Protein AF-A0A3M8HCT3-F1 (afdb_monomer)

Organism: NCBI:txid1368476

Mean predicted aligned error: 6.1 Å

Radius of gyration: 12.38 Å; Cα contacts (8 Å, |Δi|>4): 88; chains: 1; bounding box: 29×22×31 Å

pLDDT: mean 86.38, std 16.2, range [32.31, 98.19]

Sequence (73 aa):
MLSQMNLYEVLGLESDPVYKKINGLKENEEVKIESFNIRKTDKFYEVENEELHEGFKTKEKCYFFISSKLQTV

Foldseek 3Di:
DPPPDDPVNVVVLVVDPLSVVLVPADAQDWDDDPQWIWHHHPAWTWIDHPPDIDTHRDSVVVSVVVCVVVVPD

Structure (mmCIF, N/CA/C/O backbone):
data_AF-A0A3M8HCT3-F1
#
_entry.id   AF-A0A3M8HCT3-F1
#
loop_
_atom_site.group_PDB
_atom_site.id
_atom_site.type_symbol
_atom_site.label_atom_id
_atom_site.label_alt_id
_atom_site.label_comp_id
_atom_site.label_asym_id
_atom_site.label_entity_id
_atom_site.label_seq_id
_atom_site.p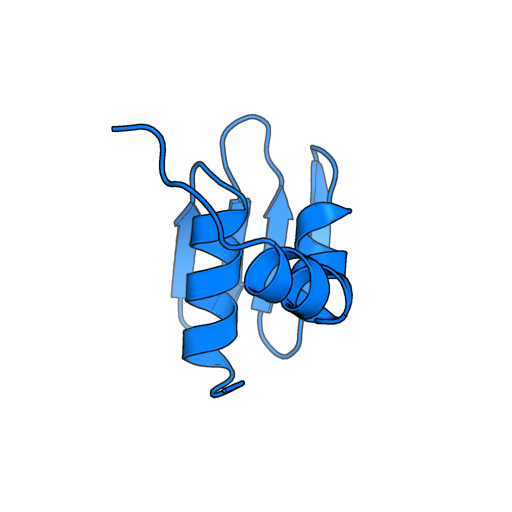dbx_PDB_ins_code
_atom_site.Cartn_x
_atom_site.Cartn_y
_atom_site.Cartn_z
_atom_site.occupancy
_atom_site.B_iso_or_equiv
_atom_site.auth_seq_id
_atom_site.auth_comp_id
_atom_site.auth_asym_id
_atom_site.auth_atom_id
_atom_site.pdbx_PDB_model_num
ATOM 1 N N . MET A 1 1 ? -14.577 11.668 -15.461 1.00 32.31 1 MET A N 1
ATOM 2 C CA . MET A 1 1 ? -14.145 10.702 -16.492 1.00 32.31 1 MET A CA 1
ATOM 3 C C . MET A 1 1 ? -13.879 9.381 -15.797 1.00 32.31 1 MET A C 1
ATOM 5 O O . MET A 1 1 ? -13.034 9.350 -14.914 1.0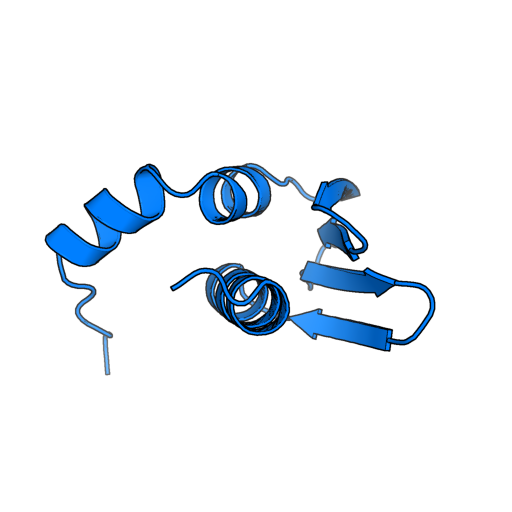0 32.31 1 MET A O 1
ATOM 9 N N . LEU A 1 2 ? -14.651 8.340 -16.113 1.00 42.47 2 LEU A N 1
ATOM 10 C CA . LEU A 1 2 ? -14.367 6.979 -15.655 1.00 42.47 2 LEU A CA 1
ATOM 11 C C . LEU A 1 2 ? -13.121 6.511 -16.410 1.00 42.47 2 LEU A C 1
ATOM 13 O O . LEU A 1 2 ? -13.159 6.399 -17.632 1.00 42.47 2 LEU A O 1
ATOM 17 N N . SER A 1 3 ? -12.013 6.328 -15.694 1.00 50.12 3 SER A N 1
ATOM 18 C CA . SER A 1 3 ? -10.800 5.737 -16.256 1.00 50.12 3 SER A CA 1
ATOM 19 C C . SER A 1 3 ? -11.143 4.318 -16.704 1.00 50.12 3 SER A C 1
ATOM 21 O O . SER A 1 3 ? -11.391 3.459 -15.860 1.00 50.12 3 SER A O 1
ATOM 23 N N . GLN A 1 4 ? -11.226 4.076 -18.013 1.00 55.22 4 GLN A N 1
ATOM 24 C CA . GLN A 1 4 ? -11.316 2.717 -18.536 1.00 55.22 4 GLN A CA 1
ATOM 25 C C . GLN A 1 4 ? -9.947 2.067 -18.350 1.00 55.22 4 GLN A C 1
ATOM 27 O O . GLN A 1 4 ? -9.034 2.302 -19.134 1.00 55.22 4 GLN A O 1
ATOM 32 N N . MET A 1 5 ? -9.798 1.306 -17.269 1.00 59.25 5 MET A N 1
ATOM 33 C CA . MET A 1 5 ? -8.635 0.448 -17.062 1.00 59.25 5 MET A CA 1
ATOM 34 C C . MET A 1 5 ? -8.681 -0.656 -18.119 1.00 59.25 5 MET A C 1
ATOM 36 O O . MET A 1 5 ? -9.718 -1.308 -18.283 1.00 59.25 5 MET A O 1
ATOM 40 N N . ASN A 1 6 ? -7.604 -0.836 -18.878 1.00 66.81 6 ASN A N 1
ATOM 41 C CA . ASN A 1 6 ? -7.563 -1.874 -19.898 1.00 66.81 6 ASN A CA 1
ATOM 42 C C . ASN A 1 6 ? -7.566 -3.249 -19.206 1.00 66.81 6 ASN A C 1
ATOM 44 O O . ASN A 1 6 ? -6.834 -3.462 -18.243 1.00 66.81 6 ASN A O 1
ATOM 48 N N . LEU A 1 7 ? -8.372 -4.201 -19.686 1.00 58.97 7 LEU A N 1
ATOM 49 C CA . LEU A 1 7 ? -8.439 -5.548 -19.104 1.00 58.97 7 LEU A CA 1
ATOM 50 C C . LEU A 1 7 ? -7.055 -6.220 -19.023 1.00 58.97 7 LEU A C 1
ATOM 52 O O . LEU A 1 7 ? -6.771 -6.913 -18.050 1.00 58.97 7 LEU A O 1
ATOM 56 N N . TYR A 1 8 ? -6.178 -5.983 -20.002 1.00 58.19 8 TYR A N 1
ATOM 57 C CA . TYR A 1 8 ? -4.808 -6.501 -19.984 1.00 58.19 8 TYR A CA 1
ATOM 58 C C . TYR A 1 8 ? -3.950 -5.864 -18.883 1.00 58.19 8 TYR A C 1
ATOM 60 O O . TYR A 1 8 ? -3.146 -6.560 -18.269 1.00 58.19 8 TYR A O 1
ATOM 68 N N . GLU A 1 9 ? 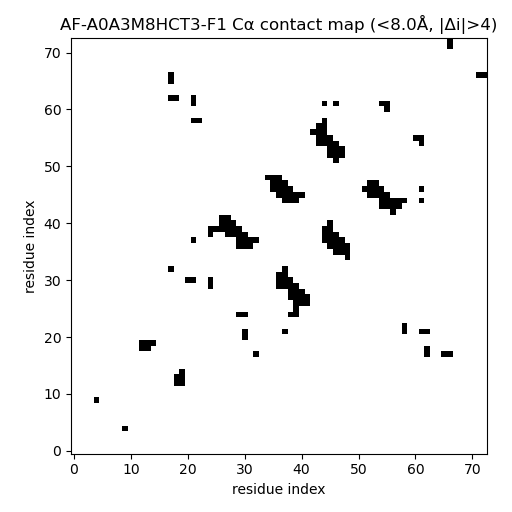-4.151 -4.575 -18.588 1.00 63.56 9 GLU A N 1
ATOM 69 C CA . GLU A 1 9 ? -3.481 -3.899 -17.469 1.00 63.56 9 GLU A CA 1
ATOM 70 C C . GLU A 1 9 ? -3.947 -4.490 -16.138 1.00 63.56 9 GLU A C 1
ATOM 72 O O . GLU A 1 9 ? -3.126 -4.785 -15.279 1.00 63.56 9 GLU A O 1
ATOM 77 N N . VAL A 1 10 ? -5.249 -4.755 -15.991 1.00 63.72 10 VAL A N 1
ATOM 78 C CA . VAL A 1 10 ? -5.802 -5.393 -14.786 1.00 63.72 10 VAL A CA 1
ATOM 79 C C . VAL A 1 10 ? -5.227 -6.799 -14.587 1.00 63.72 10 VAL A C 1
ATOM 81 O O . VAL A 1 10 ? -4.805 -7.134 -13.483 1.00 63.72 10 VAL A O 1
ATOM 84 N N . LEU A 1 11 ? -5.152 -7.614 -15.644 1.00 65.06 11 LEU A N 1
ATOM 85 C CA . LEU A 1 11 ? -4.566 -8.959 -15.566 1.00 65.06 11 LEU A CA 1
ATOM 86 C C . LEU A 1 11 ? -3.065 -8.926 -15.238 1.00 65.06 11 LEU A C 1
ATOM 88 O O . LEU A 1 11 ? -2.587 -9.783 -14.495 1.00 65.06 11 LEU A O 1
ATOM 92 N N . GLY A 1 12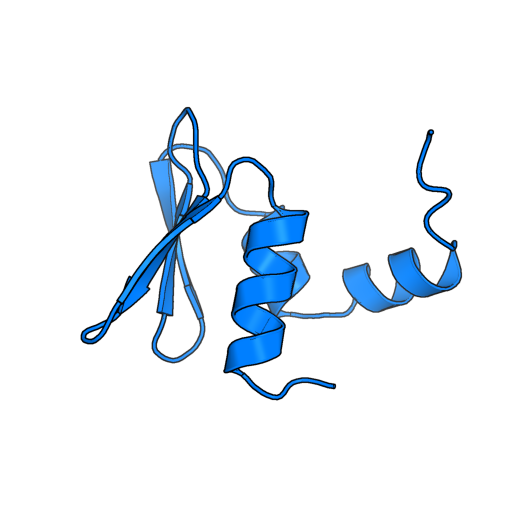 ? -2.332 -7.936 -15.756 1.00 70.88 12 GLY A N 1
ATOM 93 C CA . GLY A 1 12 ? -0.929 -7.707 -15.410 1.00 70.88 12 GLY A CA 1
ATOM 94 C C . GLY A 1 12 ? -0.750 -7.322 -13.939 1.00 70.88 12 GLY A C 1
ATOM 95 O O . GLY A 1 12 ? 0.068 -7.924 -13.243 1.00 70.88 12 GLY A O 1
ATOM 96 N N . LEU A 1 13 ? -1.570 -6.397 -13.433 1.00 74.56 13 LEU A N 1
ATOM 97 C CA . LEU A 1 13 ? -1.550 -5.957 -12.033 1.00 74.56 13 LEU A CA 1
ATOM 98 C C . LEU A 1 13 ? -1.857 -7.098 -11.058 1.00 74.56 13 LEU A C 1
ATOM 100 O O . LEU A 1 13 ? -1.167 -7.260 -10.057 1.00 74.56 13 LEU A O 1
ATOM 104 N N . GLU A 1 14 ? -2.827 -7.953 -11.378 1.00 77.94 14 GLU A N 1
ATOM 105 C CA . GLU A 1 14 ? -3.153 -9.142 -10.578 1.00 77.94 14 GLU A CA 1
ATOM 106 C C . GLU A 1 14 ? -2.039 -10.204 -10.579 1.00 77.94 14 GLU A C 1
ATOM 108 O O . GLU A 1 14 ? -2.148 -11.209 -9.880 1.00 77.94 14 GLU A O 1
ATOM 113 N N . SER A 1 15 ? -0.953 -10.024 -11.334 1.00 83.44 15 SER A N 1
ATOM 114 C CA . SER A 1 15 ? 0.250 -10.861 -11.244 1.00 83.44 15 SER A CA 1
ATOM 115 C C . SER A 1 15 ? 1.391 -10.198 -10.467 1.00 83.44 15 SER A C 1
ATOM 117 O O . SER A 1 15 ? 2.240 -10.912 -9.929 1.00 83.44 15 SER A O 1
ATOM 119 N N . ASP A 1 16 ? 1.361 -8.871 -10.322 1.00 88.19 16 ASP A N 1
ATOM 120 C CA . ASP A 1 16 ? 2.386 -8.078 -9.650 1.00 88.19 16 ASP A CA 1
ATOM 121 C C . ASP A 1 16 ? 2.376 -8.342 -8.124 1.00 88.19 16 ASP A C 1
ATOM 123 O O . ASP A 1 16 ? 1.367 -8.108 -7.442 1.00 88.19 16 ASP A O 1
ATOM 127 N N . PRO A 1 17 ? 3.488 -8.834 -7.542 1.00 90.25 17 PRO A N 1
ATOM 128 C CA . PRO A 1 17 ? 3.577 -9.113 -6.110 1.00 90.25 17 PRO A CA 1
ATOM 129 C C . PRO A 1 17 ? 3.376 -7.883 -5.212 1.00 90.25 17 PRO A C 1
ATOM 131 O O . PRO A 1 17 ? 2.831 -8.018 -4.114 1.00 90.25 17 PRO A O 1
ATOM 134 N N . VAL A 1 18 ? 3.808 -6.697 -5.647 1.00 92.06 18 VAL A N 1
ATOM 135 C CA . VAL A 1 18 ? 3.616 -5.428 -4.930 1.00 92.06 18 VAL A CA 1
ATOM 136 C C . VAL A 1 18 ? 2.138 -5.070 -4.941 1.00 92.06 18 VAL A C 1
ATOM 138 O O . VAL A 1 18 ? 1.566 -4.804 -3.880 1.00 92.06 18 VAL A O 1
ATOM 141 N N . TYR A 1 19 ? 1.500 -5.136 -6.112 1.00 92.50 19 TYR A N 1
ATOM 142 C CA . TYR A 1 19 ? 0.070 -4.858 -6.236 1.00 92.50 19 TYR A CA 1
ATOM 143 C C . TYR A 1 19 ? -0.752 -5.792 -5.346 1.00 92.50 19 TYR A C 1
ATOM 145 O O . TYR A 1 19 ? -1.582 -5.321 -4.572 1.00 92.50 19 TYR A O 1
ATOM 153 N N . LYS A 1 20 ? -0.469 -7.102 -5.363 1.00 92.69 20 LYS A N 1
ATOM 154 C CA . LYS A 1 20 ? -1.146 -8.087 -4.501 1.00 92.69 20 LYS A CA 1
ATOM 155 C C . LYS A 1 20 ? -1.037 -7.755 -3.021 1.00 92.69 20 LYS A C 1
ATOM 157 O O . LYS A 1 20 ? -2.038 -7.821 -2.310 1.00 92.69 20 LYS A O 1
ATOM 162 N N . LYS A 1 21 ? 0.162 -7.398 -2.554 1.00 94.25 21 LYS A N 1
ATOM 163 C CA . LYS A 1 21 ? 0.393 -7.044 -1.148 1.00 94.25 21 LYS A CA 1
ATOM 164 C C . LYS A 1 21 ? -0.408 -5.809 -0.745 1.00 94.25 21 LYS A C 1
ATOM 166 O O . LYS A 1 21 ? -1.076 -5.838 0.280 1.00 94.25 21 LYS A O 1
ATOM 171 N N . ILE A 1 22 ? -0.393 -4.758 -1.565 1.00 94.12 22 ILE A N 1
ATOM 172 C CA . ILE A 1 22 ? -1.131 -3.516 -1.285 1.00 94.12 22 ILE A CA 1
ATOM 173 C C . ILE A 1 22 ? -2.648 -3.741 -1.382 1.00 94.12 22 ILE A C 1
ATOM 175 O O . ILE A 1 22 ? -3.404 -3.226 -0.561 1.00 94.12 22 ILE A O 1
ATOM 179 N N . ASN A 1 23 ? -3.108 -4.526 -2.360 1.00 92.62 23 ASN A N 1
ATOM 180 C CA . ASN A 1 23 ? -4.524 -4.839 -2.561 1.00 92.62 23 ASN A CA 1
ATOM 181 C C . ASN A 1 23 ? -5.101 -5.700 -1.426 1.00 92.62 23 ASN A C 1
ATOM 183 O O . ASN A 1 23 ? -6.270 -5.549 -1.080 1.00 92.62 23 ASN A O 1
ATOM 187 N N . GLY A 1 24 ? -4.288 -6.583 -0.840 1.00 92.94 24 GLY A N 1
ATOM 188 C CA . GLY A 1 24 ? -4.673 -7.428 0.291 1.00 92.94 24 GLY A CA 1
ATOM 189 C C . GLY A 1 24 ? -4.610 -6.748 1.662 1.00 92.94 24 GLY A C 1
ATOM 190 O O . GLY A 1 24 ? -5.072 -7.344 2.632 1.00 92.94 24 GLY A O 1
ATOM 191 N N . LEU A 1 25 ? -4.054 -5.535 1.752 1.00 95.00 25 LEU A N 1
ATOM 192 C CA . LEU A 1 25 ? -3.806 -4.840 3.015 1.00 95.00 25 LEU A CA 1
ATOM 193 C C . LEU A 1 25 ? -5.106 -4.289 3.622 1.00 95.00 25 LEU A C 1
ATOM 195 O O . LEU A 1 25 ? -5.779 -3.450 3.009 1.00 95.00 25 LEU A O 1
ATOM 199 N N . LYS A 1 26 ? -5.459 -4.737 4.831 1.00 96.12 26 LYS A N 1
ATOM 200 C CA . LYS A 1 26 ? -6.665 -4.289 5.546 1.00 96.12 26 LYS A CA 1
ATOM 201 C C . LYS A 1 26 ? -6.364 -3.144 6.499 1.00 96.12 26 LYS A C 1
ATOM 203 O O . LYS A 1 26 ? -5.221 -2.869 6.832 1.00 96.12 26 LYS A O 1
ATOM 208 N N . GLU A 1 27 ? -7.412 -2.460 6.944 1.00 96.00 27 GLU A N 1
ATOM 209 C CA . GLU A 1 27 ? -7.285 -1.362 7.901 1.00 96.00 27 GLU A CA 1
ATOM 210 C C . GLU A 1 27 ? -6.565 -1.799 9.186 1.00 96.00 2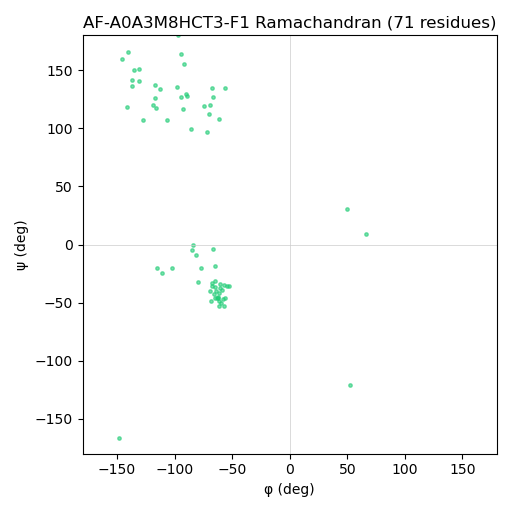7 GLU A C 1
ATOM 212 O O . GLU A 1 27 ? -6.880 -2.837 9.764 1.00 96.00 27 GLU A O 1
ATOM 217 N N . ASN A 1 28 ? -5.620 -0.970 9.628 1.00 95.31 28 ASN A N 1
ATOM 218 C CA . ASN A 1 28 ? -4.691 -1.187 10.736 1.00 95.31 28 ASN A CA 1
ATOM 219 C C . ASN A 1 28 ? -3.671 -2.319 10.523 1.00 95.31 28 ASN A C 1
ATOM 221 O O . ASN A 1 28 ? -2.946 -2.657 11.457 1.00 95.31 28 ASN A O 1
ATOM 225 N N . GLU A 1 29 ? -3.570 -2.878 9.315 1.00 97.62 29 GLU A N 1
ATOM 226 C CA . GLU A 1 29 ? -2.476 -3.773 8.941 1.00 97.62 29 GLU A CA 1
ATOM 227 C C . GLU A 1 29 ? -1.317 -2.999 8.307 1.00 97.62 29 GLU A C 1
ATOM 229 O O . GLU A 1 29 ? -1.479 -1.926 7.711 1.00 97.62 29 GLU A O 1
ATOM 234 N N . GLU A 1 30 ? -0.131 -3.590 8.406 1.00 97.31 30 GLU A N 1
ATOM 235 C CA . GLU A 1 30 ? 1.069 -3.124 7.729 1.00 97.31 30 GLU A CA 1
ATOM 236 C C . GLU A 1 30 ? 1.776 -4.269 7.003 1.00 97.31 30 GLU A C 1
ATOM 238 O O . GLU A 1 30 ? 1.689 -5.438 7.384 1.00 97.31 30 GLU A O 1
ATOM 243 N N . VAL A 1 31 ? 2.468 -3.924 5.923 1.00 96.88 31 VAL A N 1
ATOM 244 C CA . VAL A 1 31 ? 3.265 -4.851 5.129 1.00 96.88 31 VAL A CA 1
ATOM 245 C C . VAL A 1 31 ? 4.591 -4.208 4.770 1.00 96.88 31 VAL A C 1
ATOM 247 O O . VAL A 1 31 ? 4.655 -3.058 4.339 1.00 96.88 31 VAL A O 1
ATOM 250 N N . LYS A 1 32 ? 5.663 -4.990 4.891 1.00 96.56 32 LYS A N 1
ATOM 251 C CA . LYS A 1 32 ? 6.985 -4.589 4.421 1.00 96.56 32 LYS A CA 1
ATOM 252 C C . LYS A 1 32 ? 7.185 -5.004 2.964 1.00 96.56 32 LYS A C 1
ATOM 254 O O . LYS A 1 32 ? 6.997 -6.172 2.599 1.00 96.56 32 LYS A O 1
ATOM 259 N N . ILE A 1 33 ? 7.579 -4.049 2.129 1.00 94.44 33 ILE A N 1
ATOM 260 C CA . ILE A 1 33 ? 7.962 -4.263 0.732 1.00 94.44 33 ILE A CA 1
ATOM 261 C C . ILE A 1 33 ? 9.336 -3.629 0.541 1.00 94.44 33 ILE A C 1
ATOM 263 O O . ILE A 1 33 ? 9.463 -2.408 0.531 1.00 94.44 33 ILE A O 1
ATOM 267 N N . GLU A 1 34 ? 10.363 -4.470 0.407 1.00 92.50 34 GLU A N 1
ATOM 268 C CA . GLU A 1 34 ? 11.765 -4.038 0.374 1.00 92.50 34 GLU A CA 1
ATOM 269 C C . GLU A 1 34 ? 12.113 -3.135 1.576 1.00 92.50 34 GLU A C 1
ATOM 271 O O . GLU A 1 34 ? 11.977 -3.551 2.733 1.00 92.50 3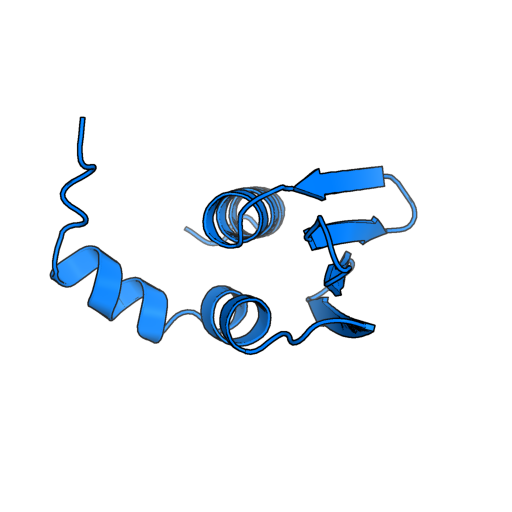4 GLU A O 1
ATOM 276 N N . SER A 1 35 ? 12.552 -1.901 1.317 1.00 94.00 35 SER A N 1
ATOM 277 C CA . SER A 1 35 ? 12.885 -0.894 2.327 1.00 94.00 35 SER A CA 1
ATOM 278 C C . SER A 1 35 ? 11.684 -0.086 2.823 1.00 94.00 35 SER A C 1
ATOM 280 O O . SER A 1 35 ? 11.844 0.700 3.752 1.00 94.00 35 SER A O 1
ATOM 282 N N . PHE A 1 36 ? 10.492 -0.274 2.250 1.00 96.75 36 PHE A N 1
ATOM 283 C CA . PHE A 1 36 ? 9.291 0.471 2.616 1.00 96.75 36 PHE A CA 1
ATOM 284 C C . PHE A 1 36 ? 8.414 -0.317 3.591 1.00 96.75 36 PHE A C 1
ATOM 286 O O . PHE A 1 36 ? 8.140 -1.504 3.390 1.00 96.75 36 PHE A O 1
ATOM 293 N N . ASN A 1 37 ? 7.926 0.365 4.622 1.00 97.81 37 ASN A N 1
ATOM 294 C CA . ASN A 1 37 ? 6.789 -0.068 5.419 1.00 97.81 37 ASN A CA 1
ATOM 295 C C . ASN A 1 37 ? 5.525 0.592 4.861 1.00 97.81 37 ASN A C 1
ATOM 297 O O . ASN A 1 37 ? 5.490 1.810 4.694 1.00 97.81 37 ASN A O 1
ATOM 301 N N . ILE A 1 38 ? 4.503 -0.203 4.545 1.00 97.88 38 ILE A N 1
ATOM 302 C CA . ILE A 1 38 ? 3.219 0.297 4.053 1.00 97.88 38 ILE A CA 1
ATOM 303 C C . ILE A 1 38 ? 2.146 -0.052 5.070 1.00 97.88 38 ILE A C 1
ATOM 305 O O . ILE A 1 38 ? 1.866 -1.230 5.284 1.00 97.88 38 ILE A O 1
ATOM 309 N N . ARG A 1 39 ? 1.504 0.959 5.652 1.00 98.19 39 ARG A N 1
ATOM 310 C CA . ARG A 1 39 ? 0.414 0.800 6.616 1.00 98.19 39 ARG A CA 1
ATOM 311 C C . ARG A 1 39 ? -0.899 1.291 6.029 1.00 98.19 39 ARG A C 1
ATOM 313 O O . ARG A 1 39 ? -0.978 2.387 5.477 1.00 98.19 39 ARG A O 1
ATOM 320 N N . LYS A 1 40 ? -1.964 0.509 6.177 1.00 97.94 40 LYS A N 1
ATOM 321 C CA . LYS A 1 40 ? -3.320 0.968 5.869 1.00 97.94 40 LYS A CA 1
ATOM 322 C C . LYS A 1 40 ? -3.949 1.526 7.140 1.00 97.94 40 LYS A C 1
ATOM 324 O O . LYS A 1 40 ? -4.207 0.785 8.077 1.00 97.94 40 LYS A O 1
ATOM 329 N N . THR A 1 41 ? -4.271 2.811 7.152 1.00 96.38 41 THR A N 1
ATOM 330 C CA . THR A 1 41 ? -5.093 3.437 8.204 1.00 96.38 41 THR A CA 1
ATOM 331 C C . THR A 1 41 ? -6.550 3.544 7.757 1.00 96.38 41 THR A C 1
ATOM 333 O O . THR A 1 41 ? -6.879 3.169 6.630 1.00 96.38 41 THR A O 1
ATOM 336 N N . ASP A 1 42 ? -7.438 4.086 8.589 1.00 95.62 42 ASP A N 1
ATOM 337 C CA . ASP A 1 42 ? -8.834 4.379 8.220 1.00 95.62 42 ASP A CA 1
ATOM 338 C C . ASP A 1 42 ? -8.932 5.226 6.933 1.00 95.62 42 ASP A C 1
ATOM 340 O O . ASP A 1 42 ? -9.804 5.033 6.084 1.00 95.62 42 ASP A O 1
ATOM 344 N N . LYS A 1 43 ? -7.980 6.144 6.741 1.00 94.75 43 LYS A N 1
ATOM 345 C CA . LYS A 1 43 ? -8.036 7.186 5.707 1.00 94.75 43 LYS A CA 1
ATOM 346 C C . LYS A 1 43 ? -6.966 7.093 4.637 1.00 94.75 43 LYS A C 1
ATOM 348 O O . LYS A 1 43 ? -7.144 7.722 3.589 1.00 94.75 43 LYS A O 1
ATOM 353 N N . PHE A 1 44 ? -5.867 6.395 4.895 1.00 97.31 44 PHE A N 1
ATOM 354 C CA . PHE A 1 44 ? -4.689 6.443 4.038 1.00 97.31 44 PHE A CA 1
ATOM 355 C C . PHE A 1 44 ? -4.030 5.075 3.860 1.00 97.31 44 PHE A C 1
ATOM 357 O O . PHE A 1 44 ? -4.338 4.104 4.551 1.00 97.31 44 PHE A O 1
ATOM 364 N N . TYR A 1 45 ? -3.161 5.027 2.861 1.00 98.12 45 TYR A N 1
ATOM 365 C CA . TYR A 1 45 ? -2.047 4.105 2.733 1.00 98.12 45 TYR A CA 1
ATOM 366 C C . TYR A 1 45 ? -0.797 4.935 3.008 1.00 98.12 45 TYR A C 1
ATOM 368 O O . TYR A 1 45 ? -0.458 5.812 2.212 1.00 98.12 45 TYR A O 1
ATOM 376 N N . GLU A 1 46 ? -0.187 4.724 4.160 1.00 98.06 46 GLU A N 1
ATOM 377 C CA . GLU A 1 46 ? 1.033 5.398 4.591 1.00 98.06 46 GLU A CA 1
ATOM 378 C C . GLU A 1 46 ? 2.221 4.567 4.128 1.00 98.06 46 GLU A C 1
ATOM 380 O O . GLU A 1 46 ? 2.236 3.354 4.318 1.00 98.06 46 GLU A O 1
ATOM 385 N N . VAL A 1 47 ? 3.181 5.209 3.474 1.00 97.88 47 VAL A N 1
ATOM 386 C CA . VAL A 1 47 ? 4.425 4.609 3.003 1.00 97.88 47 VAL A CA 1
ATOM 387 C C . VAL A 1 47 ? 5.56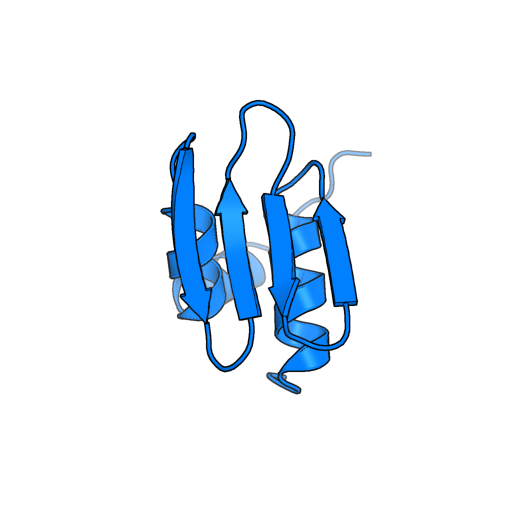4 5.322 3.703 1.00 97.88 47 VAL A C 1
ATOM 389 O O . VAL A 1 47 ? 5.736 6.525 3.520 1.00 97.88 47 VAL A O 1
ATOM 392 N N . GLU A 1 48 ? 6.362 4.586 4.461 1.00 97.50 48 GLU A N 1
ATOM 393 C CA . GLU A 1 48 ? 7.487 5.146 5.203 1.00 97.50 48 GLU A CA 1
ATOM 394 C C . GLU A 1 48 ? 8.749 4.291 5.066 1.00 97.50 48 GLU A C 1
ATOM 396 O O . GLU A 1 48 ? 8.695 3.072 4.883 1.00 97.50 48 GLU A O 1
ATOM 401 N N . ASN A 1 49 ? 9.899 4.947 5.150 1.00 95.44 49 ASN A N 1
ATOM 402 C CA . ASN A 1 49 ? 11.203 4.334 5.373 1.00 95.44 49 ASN A CA 1
ATOM 403 C C . ASN A 1 49 ? 12.080 5.316 6.178 1.00 95.44 49 ASN A C 1
ATOM 405 O O . ASN A 1 49 ? 11.575 6.287 6.736 1.00 95.44 49 ASN A O 1
ATOM 409 N N . GLU A 1 50 ? 13.390 5.079 6.254 1.00 94.44 50 GLU A N 1
ATOM 410 C CA . GLU A 1 50 ? 14.308 5.963 6.993 1.00 94.44 50 GLU A CA 1
ATOM 411 C C . GLU A 1 50 ? 14.434 7.380 6.394 1.00 94.44 50 GLU A C 1
ATOM 413 O O . GLU A 1 50 ? 14.861 8.302 7.084 1.00 94.44 50 GLU A O 1
ATOM 418 N N . GLU A 1 51 ? 14.053 7.572 5.128 1.00 93.12 51 GLU A N 1
ATOM 419 C CA . GLU A 1 51 ? 14.269 8.809 4.368 1.00 93.12 51 GLU A CA 1
ATOM 420 C C . GLU A 1 51 ? 12.977 9.587 4.067 1.00 93.12 51 GLU A C 1
ATOM 422 O O . GLU A 1 51 ? 13.034 10.798 3.840 1.00 93.12 51 GLU A O 1
ATOM 427 N N . LEU A 1 52 ? 11.815 8.926 4.030 1.00 94.50 52 LEU A N 1
ATOM 428 C CA . LEU A 1 52 ? 10.540 9.547 3.663 1.00 94.50 52 LEU A CA 1
ATOM 429 C C . LEU A 1 52 ? 9.340 8.979 4.419 1.00 94.50 52 LEU A C 1
ATOM 431 O O . LEU A 1 52 ? 9.352 7.844 4.890 1.00 94.50 52 LEU A O 1
ATOM 435 N N . HIS A 1 53 ? 8.271 9.775 4.442 1.00 96.81 53 HIS A N 1
ATOM 436 C CA . HIS A 1 53 ? 6.933 9.378 4.866 1.00 96.81 53 HIS A CA 1
ATOM 437 C C . HIS A 1 53 ? 5.908 10.056 3.946 1.00 96.81 53 HIS A C 1
ATOM 439 O O . HIS A 1 53 ? 5.823 11.281 3.911 1.00 96.81 53 HIS A O 1
ATOM 445 N N . GLU A 1 54 ? 5.113 9.270 3.221 1.00 97.69 54 GLU A N 1
ATOM 446 C CA . GLU A 1 54 ? 4.109 9.749 2.264 1.00 97.69 54 GLU A CA 1
ATOM 447 C C . GLU A 1 54 ? 2.749 9.067 2.475 1.00 97.69 54 GLU A C 1
ATOM 449 O O . GLU A 1 54 ? 2.672 7.865 2.722 1.00 97.69 54 GLU A O 1
ATOM 454 N N . GLY A 1 55 ? 1.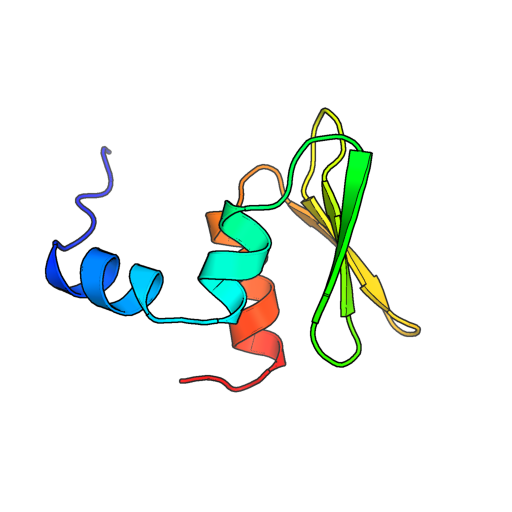655 9.826 2.346 1.00 97.38 55 GLY A N 1
ATOM 455 C CA . GLY A 1 55 ? 0.289 9.338 2.578 1.00 97.38 55 GLY A CA 1
ATOM 456 C C . GLY A 1 55 ? -0.594 9.380 1.328 1.00 97.38 55 GLY A C 1
ATOM 457 O O . GLY A 1 55 ? -0.812 10.436 0.733 1.00 97.38 55 GLY A O 1
ATOM 458 N N . PHE A 1 56 ? -1.197 8.247 0.960 1.00 97.69 56 PHE A N 1
ATOM 459 C CA . PHE A 1 56 ? -2.027 8.111 -0.243 1.00 97.69 56 PHE A CA 1
ATOM 460 C C . PHE A 1 56 ? -3.480 7.764 0.086 1.00 97.69 56 PHE A C 1
ATOM 462 O O . PHE A 1 56 ? -3.767 6.898 0.903 1.00 97.69 56 PHE A O 1
ATOM 469 N N . LYS A 1 57 ? -4.435 8.407 -0.596 1.00 95.38 57 LYS A N 1
ATOM 470 C CA . LYS A 1 57 ? -5.878 8.151 -0.402 1.00 95.38 57 LYS A CA 1
ATOM 471 C C . LYS A 1 57 ? -6.396 6.867 -1.053 1.00 95.38 57 LYS A C 1
ATOM 473 O O . LYS A 1 57 ? -7.468 6.396 -0.695 1.00 95.38 57 LYS A O 1
ATOM 478 N N . THR A 1 58 ? -5.674 6.332 -2.029 1.00 94.50 58 THR A N 1
ATOM 479 C CA . THR A 1 58 ? -6.119 5.216 -2.874 1.00 94.50 58 THR A CA 1
ATOM 480 C C . THR A 1 58 ? -4.973 4.231 -3.055 1.00 94.50 58 THR A C 1
ATOM 482 O O . THR A 1 58 ? -3.835 4.671 -3.258 1.00 94.50 58 THR A O 1
ATOM 485 N N . LYS A 1 59 ? -5.273 2.929 -3.055 1.00 93.50 59 LYS A N 1
ATOM 486 C CA . LYS A 1 59 ? -4.280 1.861 -3.243 1.00 93.50 59 LYS A CA 1
ATOM 487 C C . LYS A 1 59 ? -3.505 1.998 -4.552 1.00 93.50 59 LYS A C 1
ATOM 489 O O . LYS A 1 59 ? -2.309 1.752 -4.566 1.00 93.50 59 LYS A O 1
ATOM 494 N N . GLU A 1 60 ? -4.146 2.474 -5.618 1.00 92.38 60 GLU A N 1
ATOM 495 C CA . GLU A 1 60 ? -3.532 2.644 -6.938 1.00 92.38 60 GLU A CA 1
ATOM 496 C C . GLU A 1 60 ? -2.391 3.662 -6.880 1.00 92.38 60 GLU A C 1
ATOM 498 O O . GLU A 1 60 ? -1.294 3.397 -7.354 1.00 92.38 60 GLU A O 1
ATOM 503 N N . LYS A 1 61 ? -2.616 4.810 -6.229 1.00 94.44 61 LYS A N 1
ATOM 504 C CA . LYS A 1 61 ? -1.572 5.831 -6.035 1.00 94.44 61 LYS A CA 1
ATOM 505 C C . LYS A 1 61 ? -0.420 5.323 -5.170 1.00 94.44 61 LYS A C 1
ATOM 507 O O . LYS A 1 61 ? 0.727 5.615 -5.485 1.00 94.44 61 LYS A O 1
ATOM 512 N N . CYS A 1 62 ? -0.727 4.565 -4.115 1.00 96.12 62 CYS A N 1
ATOM 513 C CA . CYS A 1 62 ? 0.287 3.928 -3.275 1.00 96.12 62 CYS A CA 1
ATOM 514 C C . CYS A 1 62 ? 1.134 2.937 -4.092 1.00 96.12 62 CYS A C 1
ATOM 516 O O . CYS A 1 62 ? 2.357 3.029 -4.085 1.00 96.12 62 CYS A O 1
ATOM 518 N N . TYR A 1 63 ? 0.486 2.063 -4.866 1.00 94.12 63 TYR A N 1
ATOM 519 C CA . TYR A 1 63 ? 1.148 1.123 -5.768 1.00 94.12 63 TYR A CA 1
ATOM 520 C C . TYR A 1 63 ? 2.047 1.836 -6.780 1.00 94.12 63 TYR A C 1
ATOM 522 O O . TYR A 1 63 ? 3.236 1.547 -6.830 1.00 94.12 63 TYR A O 1
ATOM 530 N N . PHE A 1 64 ? 1.527 2.821 -7.521 1.00 92.38 64 PHE A N 1
ATOM 531 C CA . PHE A 1 64 ? 2.329 3.559 -8.501 1.00 92.38 64 PHE A CA 1
ATOM 532 C C . PHE A 1 64 ? 3.536 4.250 -7.866 1.00 92.38 64 PHE A C 1
ATOM 534 O O . PHE A 1 64 ? 4.617 4.252 -8.454 1.00 92.38 64 PHE A O 1
ATOM 541 N N . PHE A 1 65 ? 3.378 4.807 -6.662 1.00 94.44 65 PHE A N 1
ATOM 542 C CA . PHE A 1 65 ? 4.498 5.379 -5.926 1.00 94.44 65 PHE A CA 1
ATOM 543 C C . PHE A 1 65 ? 5.558 4.316 -5.617 1.00 94.44 65 PHE A C 1
ATOM 545 O O . PHE A 1 65 ? 6.712 4.501 -5.998 1.00 94.44 65 PHE A O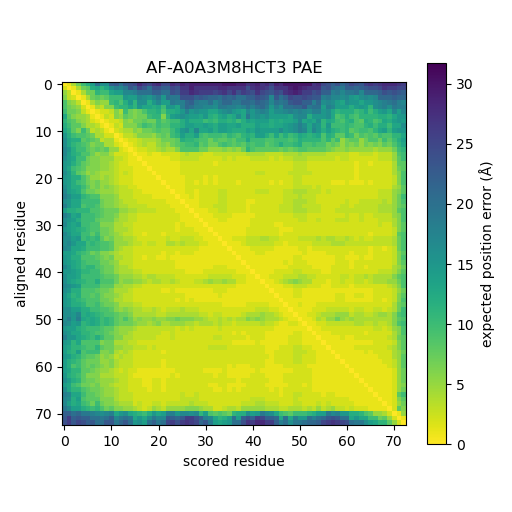 1
ATOM 552 N N . ILE A 1 66 ? 5.177 3.189 -5.007 1.00 93.50 66 ILE A N 1
ATOM 553 C CA . ILE A 1 66 ? 6.113 2.107 -4.664 1.00 93.50 66 ILE A CA 1
ATOM 554 C C . ILE A 1 66 ? 6.801 1.554 -5.917 1.00 93.50 66 ILE A C 1
ATOM 556 O O . ILE A 1 66 ? 8.029 1.516 -5.959 1.00 93.50 66 ILE A O 1
ATOM 560 N N . SER A 1 67 ? 6.052 1.201 -6.963 1.00 91.31 67 SER A N 1
ATOM 561 C CA . SER A 1 67 ? 6.621 0.655 -8.204 1.00 91.31 67 SER A CA 1
ATOM 562 C C . SER A 1 67 ? 7.590 1.633 -8.871 1.00 91.31 67 SER A C 1
ATOM 564 O O . SER A 1 67 ? 8.651 1.224 -9.342 1.00 91.31 67 SER A O 1
ATOM 566 N N . SER A 1 68 ? 7.301 2.943 -8.825 1.00 91.44 68 SER A N 1
ATOM 567 C CA . SER A 1 68 ? 8.226 3.965 -9.337 1.00 91.44 68 SER A CA 1
ATOM 568 C C . SER A 1 68 ? 9.538 4.047 -8.548 1.00 91.44 68 SER A C 1
ATOM 570 O O . SER A 1 68 ? 10.580 4.358 -9.123 1.00 91.44 68 SER A O 1
ATOM 572 N N . LYS A 1 69 ? 9.511 3.757 -7.239 1.00 91.62 69 LYS A N 1
ATOM 573 C CA . LYS A 1 69 ? 10.703 3.754 -6.375 1.00 91.62 69 LYS A CA 1
ATOM 574 C C . LYS A 1 69 ? 11.524 2.479 -6.516 1.00 91.62 69 LYS A C 1
ATOM 576 O O . LYS A 1 69 ? 12.743 2.539 -6.405 1.00 91.62 69 LYS A O 1
ATOM 581 N N . LEU A 1 70 ? 10.873 1.354 -6.789 1.00 87.69 70 LEU A N 1
ATOM 582 C CA . LEU A 1 70 ? 11.523 0.054 -6.949 1.00 87.69 70 LEU A CA 1
ATOM 583 C C . LEU A 1 70 ? 12.088 -0.184 -8.362 1.00 87.69 70 LEU A C 1
ATOM 585 O O . LEU A 1 70 ? 12.649 -1.248 -8.604 1.00 87.69 70 LEU A O 1
ATOM 589 N N . GLN A 1 71 ? 11.946 0.776 -9.291 1.00 70.00 71 GLN A N 1
ATOM 590 C CA . GLN A 1 71 ? 12.308 0.627 -10.715 1.00 70.00 71 GLN A CA 1
ATOM 591 C C . GLN A 1 71 ? 11.726 -0.646 -11.351 1.00 70.00 71 GLN A C 1
ATOM 593 O O . GLN A 1 71 ? 12.328 -1.246 -12.238 1.00 70.00 71 GLN A O 1
ATOM 598 N N . THR A 1 72 ? 10.563 -1.089 -10.876 1.00 54.09 72 THR A N 1
ATOM 599 C CA . THR A 1 72 ? 9.887 -2.261 -11.426 1.00 54.09 72 THR A CA 1
ATOM 600 C C . THR A 1 72 ? 9.047 -1.774 -12.600 1.00 54.09 72 THR A C 1
ATOM 602 O O . THR A 1 72 ? 7.997 -1.161 -12.406 1.00 54.09 72 THR A O 1
ATOM 605 N N . VAL A 1 73 ? 9.580 -1.964 -13.808 1.00 43.59 73 VAL A N 1
ATOM 606 C CA . VAL A 1 73 ? 8.928 -1.699 -15.099 1.00 43.59 73 VAL A CA 1
ATOM 607 C C . VAL A 1 73 ? 8.927 -2.982 -15.909 1.00 43.59 73 VAL A C 1
ATOM 609 O O . VAL A 1 73 ? 9.988 -3.647 -15.925 1.00 43.59 73 VAL A O 1
#

Secondary structure (DSSP, 8-state):
------HHHHHHHTT-HHHHHHHTPPTT-EEEETTEEEEE-SS-EEEE-SS-EEEESSHHHHHHHHHHHTT--

Nearest PDB structures (foldseek):
  2qzv-assembly1_A  TM=3.375E-01  e=2.748E-01  Rattus norvegicus
  7wzd-assembly1_A  TM=5.422E-01  e=2.506E+00  Comamonas testosteroni KF-1
  7wzd-assembly1_B  TM=5.437E-01  e=2.506E+00  Comamonas testosteroni KF-1
  1w5r-assembly1_B  TM=6.046E-01  e=6.066E+00  Mycolicibacterium smegmatis
  8b7t-assembly1_A  TM=3.526E-01  e=4.153E+00  Encephalitozoon cuniculi

Solvent-accessible surface area (backbone atoms only — not comparable to full-atom values): 4418 Å² total; per-residue (Å²): 131,85,81,79,75,51,69,68,56,53,58,51,44,77,66,35,69,67,45,50,54,59,72,68,56,45,76,78,36,70,47,78,56,91,79,35,41,39,34,25,46,97,72,34,38,36,40,34,46,101,87,50,76,50,78,24,80,44,67,65,61,41,44,54,51,52,38,64,74,68,71,66,123